Protein AF-A0A2U1M8H6-F1 (afdb_monomer_lite)

Secondary structure (DSSP, 8-state):
-----------TT--SSSS-----SSSS------TTTTT--EEEEEPPP-GGGSHHHHHHHSTT--S--HHHHHHHHHHHHHHHHHHHHHHHH-TT-EEEEE--HHHHHHHHH-HHHHS------HHHHHHHH--

Organism: Artemisia annua (NCBI:txid35608)

pLDDT: mean 76.79, std 23.66, range [31.44, 98.38]

Sequence (135 aa):
MDRTVNHRVRSPAMGSWWDKTECDGNWPPLCKLNLYSLGVRKIGVTTLPPTGCLPAAVTLFGMGSNNCISRLNNDTVVFNKKLNATSSKLIARFPDLKLVVFDVYHPLLDIITKPAKNVYCIDMRYKDVAARVSG

Foldseek 3Di:
DDDDDDPDPDDPPDDDPPPDLDPDDDDDDPNPDPVVVVVDQEEEAEQDAQPQQDPVNCVPPVPPDNDGDVVSSVVSVVRNVVVVVVQVVVCVVPVSHHYDYHYNHVVNVCCVVPVVVVPDDPCPPPVVVVVVVVD

InterPro domains:
  IPR001087 GDSL lipase/esterase [PF00657] (35-107)
  IPR036514 SGNH hydrolase superfamily [G3DSA:3.40.50.1110] (32-126)
  IPR050592 GDSL lipolytic enzyme [PTHR45642] (34-118)

Structure (mmCIF, N/CA/C/O backbone):
data_AF-A0A2U1M8H6-F1
#
_entry.id   AF-A0A2U1M8H6-F1
#
loop_
_atom_site.group_PDB
_atom_site.id
_atom_site.type_symbol
_atom_site.label_atom_id
_atom_site.label_alt_id
_atom_site.label_comp_id
_atom_site.label_asym_id
_atom_site.label_entity_id
_atom_site.label_seq_id
_atom_site.pdbx_PDB_ins_code
_atom_site.Cartn_x
_atom_site.Cartn_y
_atom_site.Cartn_z
_atom_site.occupancy
_atom_site.B_iso_or_equiv
_atom_site.auth_seq_id
_atom_site.auth_comp_id
_atom_site.auth_asym_id
_atom_site.auth_atom_id
_atom_site.pdbx_PDB_model_num
ATOM 1 N N . MET A 1 1 ? -9.147 38.857 12.397 1.00 37.44 1 MET A N 1
ATOM 2 C CA . MET A 1 1 ? -9.615 38.859 10.998 1.00 37.44 1 MET A CA 1
ATOM 3 C C . MET A 1 1 ? -8.855 37.781 10.244 1.00 37.44 1 MET A C 1
ATOM 5 O O . MET A 1 1 ? -7.667 37.936 10.007 1.00 37.44 1 MET A O 1
ATOM 9 N N . ASP A 1 2 ? -9.529 36.666 9.981 1.00 33.91 2 ASP A N 1
ATOM 10 C CA . ASP A 1 2 ? -9.068 35.541 9.159 1.00 33.91 2 ASP A CA 1
ATOM 11 C C . ASP A 1 2 ? -9.280 35.860 7.668 1.00 33.91 2 ASP A C 1
ATOM 13 O O . ASP A 1 2 ? -10.272 36.516 7.334 1.00 33.91 2 ASP A O 1
ATOM 17 N N . ARG A 1 3 ? -8.378 35.394 6.792 1.00 36.94 3 ARG A N 1
ATOM 18 C CA . ARG A 1 3 ? -8.676 35.051 5.390 1.00 36.94 3 ARG A CA 1
ATOM 19 C C . ARG A 1 3 ? -7.583 34.155 4.797 1.00 36.94 3 ARG A C 1
ATOM 21 O O . ARG A 1 3 ? -6.553 34.602 4.301 1.00 36.94 3 ARG A O 1
ATOM 28 N N . THR A 1 4 ? -7.889 32.867 4.810 1.00 33.00 4 THR A N 1
ATOM 29 C CA . THR A 1 4 ? -7.405 31.836 3.889 1.00 33.00 4 THR A CA 1
ATOM 30 C C . THR A 1 4 ? -7.597 32.245 2.418 1.00 33.00 4 THR A C 1
ATOM 32 O O . THR A 1 4 ? -8.679 32.662 2.002 1.00 33.00 4 THR A O 1
ATOM 35 N N . VAL A 1 5 ? -6.548 32.111 1.599 1.00 40.94 5 VAL A N 1
ATOM 36 C CA . VAL A 1 5 ? -6.618 32.302 0.142 1.00 40.94 5 VAL A CA 1
ATOM 37 C C . VAL A 1 5 ? -7.035 30.984 -0.502 1.00 40.94 5 VAL A C 1
ATOM 39 O O . VAL A 1 5 ? -6.271 30.024 -0.556 1.00 40.94 5 VAL A O 1
ATOM 42 N N . ASN A 1 6 ? -8.275 30.944 -0.980 1.00 32.69 6 ASN A N 1
ATOM 43 C CA . ASN A 1 6 ? -8.838 29.854 -1.764 1.00 32.69 6 ASN A CA 1
ATOM 44 C C . ASN A 1 6 ? -9.038 30.378 -3.194 1.00 32.69 6 ASN A C 1
ATOM 46 O O . ASN A 1 6 ? -10.011 31.080 -3.472 1.00 32.69 6 ASN A O 1
ATOM 50 N N . HIS A 1 7 ? -8.107 30.087 -4.103 1.00 31.44 7 HIS A N 1
ATOM 51 C CA . HIS A 1 7 ? -8.279 30.412 -5.520 1.00 31.44 7 HIS A CA 1
ATOM 52 C C . HIS A 1 7 ? -9.228 29.399 -6.162 1.00 31.44 7 HIS A C 1
ATOM 54 O O . HIS A 1 7 ? -8.817 28.386 -6.722 1.00 31.44 7 HIS A O 1
ATOM 60 N N . ARG A 1 8 ? -10.530 29.681 -6.072 1.00 38.31 8 ARG A N 1
ATOM 61 C CA . ARG A 1 8 ? -11.564 29.016 -6.864 1.00 38.31 8 ARG A CA 1
ATOM 62 C C . ARG A 1 8 ? -11.886 29.916 -8.057 1.00 38.31 8 ARG A C 1
ATOM 64 O O . ARG A 1 8 ? -12.598 30.904 -7.904 1.00 38.31 8 ARG A O 1
ATOM 71 N N . VAL A 1 9 ? -11.365 29.584 -9.237 1.00 41.06 9 VAL A N 1
ATOM 72 C CA . VAL A 1 9 ? -11.852 30.160 -10.499 1.00 41.06 9 VAL A CA 1
ATOM 73 C C . VAL A 1 9 ? -13.288 29.665 -10.683 1.00 41.06 9 VAL A C 1
ATOM 75 O O . VAL A 1 9 ? -13.524 28.481 -10.911 1.00 41.06 9 VAL A O 1
ATOM 78 N N . ARG A 1 10 ? -14.264 30.554 -10.479 1.00 41.78 10 ARG A N 1
ATOM 79 C CA . ARG A 1 10 ? -15.693 30.297 -10.694 1.00 41.78 10 ARG A CA 1
ATOM 80 C C . ARG A 1 10 ? -16.068 30.864 -12.063 1.00 41.78 10 ARG A C 1
ATOM 82 O O . ARG A 1 10 ? -16.155 32.078 -12.208 1.00 41.78 10 ARG A O 1
ATOM 89 N N . SER A 1 11 ? -16.305 29.998 -13.045 1.00 31.88 11 SER A N 1
ATOM 90 C CA . SER A 1 11 ? -17.037 30.387 -14.256 1.00 31.88 11 SER A CA 1
ATOM 91 C C . SER A 1 11 ? -18.530 30.556 -13.918 1.00 31.88 11 SER A C 1
ATOM 93 O O . SER A 1 11 ? -19.054 29.726 -13.171 1.00 31.88 11 SER A O 1
ATOM 95 N N . PRO A 1 12 ? -19.248 31.573 -14.440 1.00 43.16 12 PRO A N 1
ATOM 96 C CA . PRO A 1 12 ? -20.600 31.923 -13.976 1.00 43.16 12 PRO A CA 1
ATOM 97 C C . PRO A 1 12 ? -21.731 31.019 -14.502 1.00 43.16 12 PRO A C 1
ATOM 99 O O . PRO A 1 12 ? -22.892 31.271 -14.209 1.00 43.16 12 PRO A O 1
ATOM 102 N N . ALA A 1 13 ? -21.425 29.984 -15.290 1.00 43.31 13 ALA A N 1
ATOM 103 C CA . ALA A 1 13 ? -22.421 29.250 -16.081 1.00 43.31 13 ALA A CA 1
ATOM 104 C C . ALA A 1 13 ? -22.946 27.945 -15.451 1.00 43.31 13 ALA A C 1
ATOM 106 O O . ALA A 1 13 ? -23.677 27.197 -16.090 1.00 43.31 13 ALA A O 1
ATOM 107 N N . MET A 1 14 ? -22.598 27.643 -14.204 1.00 42.75 14 MET A N 1
ATOM 108 C CA . MET A 1 14 ? -23.138 26.487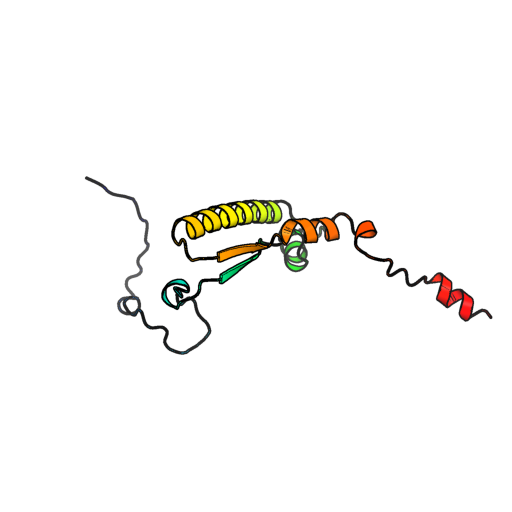 -13.491 1.00 42.75 14 MET A CA 1
ATOM 109 C C . MET A 1 14 ? -23.610 26.993 -12.139 1.00 42.75 14 MET A C 1
ATOM 111 O O . MET A 1 14 ? -22.826 27.530 -11.369 1.00 42.75 14 MET A O 1
ATOM 115 N N . GLY A 1 15 ? -24.904 26.920 -11.872 1.00 44.12 15 GLY A N 1
ATOM 116 C CA . GLY A 1 15 ? -25.503 27.541 -10.698 1.00 44.12 15 GLY A CA 1
ATOM 117 C C . GLY A 1 15 ? -26.868 26.940 -10.434 1.00 44.12 15 GLY A C 1
ATOM 118 O O . GLY A 1 15 ? -27.859 27.630 -10.595 1.00 44.12 15 GLY A O 1
ATOM 119 N N . SER A 1 16 ? -26.897 25.645 -10.105 1.00 44.75 16 SER A N 1
ATOM 120 C CA . SER A 1 16 ? -28.072 24.940 -9.545 1.00 44.75 16 SER A CA 1
ATOM 121 C C . SER A 1 16 ? -27.840 23.442 -9.275 1.00 44.75 16 SER A C 1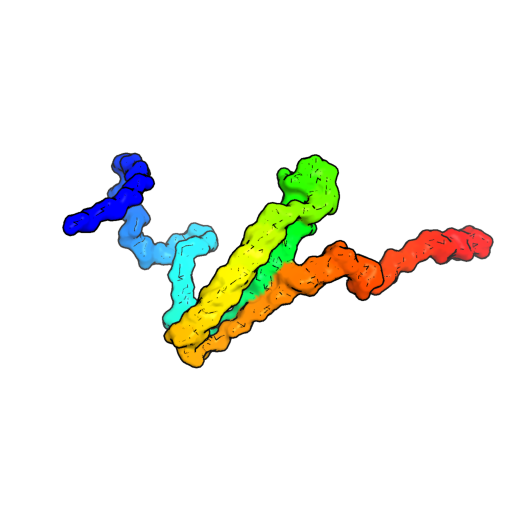
ATOM 123 O O . SER A 1 16 ? -28.681 22.805 -8.655 1.00 44.75 16 SER A O 1
ATOM 125 N N . TRP A 1 17 ? -26.712 22.859 -9.695 1.00 33.38 17 TRP A N 1
ATOM 126 C CA . TRP A 1 17 ? -26.533 21.396 -9.707 1.00 33.38 17 TRP A CA 1
ATOM 127 C C . TRP A 1 17 ? -25.718 20.810 -8.546 1.00 33.38 17 TRP A C 1
ATOM 129 O O . TRP A 1 17 ? -25.513 19.604 -8.492 1.00 33.38 17 TRP A O 1
ATOM 139 N N . TRP A 1 18 ? -25.241 21.633 -7.612 1.00 43.59 18 TRP A N 1
ATOM 140 C CA . TRP A 1 18 ? -24.413 21.172 -6.484 1.00 43.59 18 TRP A CA 1
ATOM 141 C C . TRP A 1 18 ? -25.169 21.000 -5.169 1.00 43.59 18 TRP A C 1
ATOM 143 O O . TRP A 1 18 ? -24.551 20.608 -4.184 1.00 43.59 18 TRP A O 1
ATOM 153 N N . ASP A 1 19 ? -26.472 21.280 -5.146 1.00 43.41 19 ASP A N 1
ATOM 154 C CA . ASP A 1 19 ? -27.267 21.246 -3.913 1.00 43.41 19 ASP A CA 1
ATOM 155 C C . ASP A 1 19 ? -28.142 19.989 -3.778 1.00 43.41 19 ASP A C 1
ATOM 157 O O . ASP A 1 19 ? -29.145 19.995 -3.075 1.00 43.41 19 ASP A O 1
ATOM 161 N N . LYS A 1 20 ? -27.790 18.889 -4.459 1.00 40.69 20 LYS A N 1
ATOM 162 C CA . LYS A 1 20 ? -28.512 17.615 -4.324 1.00 40.69 20 LYS A CA 1
ATOM 163 C C . LYS A 1 20 ? -27.613 16.507 -3.793 1.00 40.69 20 LYS A C 1
ATOM 165 O O . LYS A 1 20 ? -26.790 15.939 -4.506 1.00 40.69 20 LYS A O 1
ATOM 170 N N . THR A 1 21 ? -27.808 16.194 -2.519 1.00 46.34 21 THR A N 1
ATOM 171 C CA . THR A 1 21 ? -27.415 14.939 -1.875 1.00 46.34 21 THR A CA 1
ATOM 172 C C . THR A 1 21 ? -28.388 13.821 -2.263 1.00 46.34 21 THR A C 1
ATOM 174 O O . THR A 1 21 ? -29.135 13.351 -1.412 1.00 46.34 21 THR A O 1
ATOM 177 N N . GLU A 1 22 ? -28.394 13.384 -3.523 1.00 43.97 22 GLU A N 1
ATOM 178 C CA . GLU A 1 22 ? -29.219 12.239 -3.936 1.00 43.97 22 GLU A CA 1
ATOM 179 C C . GLU A 1 22 ? -28.491 11.397 -4.993 1.00 43.97 22 GLU A C 1
ATOM 181 O O . GLU A 1 22 ? -28.052 11.892 -6.032 1.00 43.97 22 GLU A O 1
ATOM 186 N N . CYS A 1 23 ? -28.281 10.120 -4.670 1.00 53.25 23 CYS A N 1
ATOM 187 C CA . CYS A 1 23 ? -27.595 9.132 -5.497 1.00 53.25 23 CYS A CA 1
ATOM 188 C C . CYS A 1 23 ? -28.562 8.527 -6.515 1.00 53.25 23 CYS A C 1
ATOM 190 O O . CYS A 1 23 ? -28.899 7.349 -6.423 1.00 53.25 23 CYS A O 1
ATOM 192 N N . ASP A 1 24 ? -28.990 9.323 -7.490 1.00 43.88 24 ASP A N 1
ATOM 193 C CA . ASP A 1 24 ? -29.944 8.874 -8.501 1.00 43.88 24 ASP A CA 1
ATOM 194 C C . ASP A 1 24 ? -29.227 8.338 -9.754 1.00 43.88 24 ASP A C 1
ATOM 196 O O . ASP A 1 24 ? -28.860 9.059 -10.678 1.00 43.88 24 ASP A O 1
ATOM 200 N N . GLY A 1 25 ? -29.032 7.019 -9.778 1.00 48.69 25 GLY A N 1
ATOM 201 C CA . GLY A 1 25 ? -29.605 6.199 -10.850 1.00 48.69 25 GLY A CA 1
ATOM 202 C C . GLY A 1 25 ? -28.984 6.127 -12.255 1.00 48.69 25 GLY A C 1
ATOM 203 O O . GLY A 1 25 ? -29.591 5.451 -13.081 1.00 48.69 25 GLY A O 1
ATOM 204 N N . ASN A 1 26 ? -27.823 6.704 -12.587 1.00 51.19 26 ASN A N 1
ATOM 205 C CA . ASN A 1 26 ? -27.174 6.381 -13.876 1.00 51.19 26 ASN A CA 1
ATOM 206 C C . ASN A 1 26 ? -25.631 6.441 -13.814 1.00 51.19 26 ASN A C 1
ATOM 208 O O . ASN A 1 26 ? -25.051 7.511 -13.660 1.00 51.19 26 ASN A O 1
ATOM 212 N N . TRP A 1 27 ? -24.994 5.274 -13.989 1.00 38.19 27 TRP A N 1
ATOM 213 C CA . TRP A 1 27 ? -23.545 4.973 -13.923 1.00 38.19 27 TRP A CA 1
ATOM 214 C C . TRP A 1 27 ? -22.883 4.969 -12.516 1.00 38.19 27 TRP A C 1
ATOM 216 O O . TRP A 1 27 ? -23.220 5.792 -11.667 1.00 38.19 27 TRP A O 1
ATOM 226 N N . PRO A 1 28 ? -21.951 4.033 -12.209 1.00 44.47 28 PRO A N 1
ATOM 227 C CA . PRO A 1 28 ? -21.479 3.801 -10.842 1.00 44.47 28 PRO A CA 1
ATOM 228 C C . PRO A 1 28 ? -20.408 4.819 -10.385 1.00 44.47 28 PRO A C 1
ATOM 230 O O . PRO A 1 28 ? -19.664 5.352 -11.206 1.00 44.47 28 PRO A O 1
ATOM 233 N N . PRO A 1 29 ? -20.303 5.099 -9.069 1.00 53.78 29 PRO A N 1
ATOM 234 C CA . PRO A 1 29 ? -20.546 6.444 -8.545 1.00 53.78 29 PRO A CA 1
ATOM 235 C C . PRO A 1 29 ? -19.372 7.012 -7.720 1.00 53.78 29 PRO A C 1
ATOM 237 O O . PRO A 1 29 ? -18.614 6.275 -7.095 1.00 53.78 29 PRO A O 1
ATOM 240 N N . LEU A 1 30 ? -19.302 8.340 -7.579 1.00 50.00 30 LEU A N 1
ATOM 241 C CA . LEU A 1 30 ? -18.659 8.980 -6.417 1.00 50.00 30 LEU A CA 1
ATOM 242 C C . LEU A 1 30 ? -19.720 9.464 -5.419 1.00 50.00 30 LEU A C 1
ATOM 244 O O . LEU A 1 30 ? -19.655 10.569 -4.886 1.00 50.00 30 LEU A O 1
ATOM 248 N N . CYS A 1 31 ? -20.705 8.612 -5.141 1.00 59.09 31 CYS A N 1
ATOM 249 C CA . CYS A 1 31 ? -21.539 8.763 -3.961 1.00 59.09 31 CYS A CA 1
ATOM 250 C C . CYS A 1 31 ? -20.709 8.369 -2.744 1.00 59.09 31 CYS A C 1
ATOM 252 O O . CYS A 1 31 ? -20.290 7.221 -2.597 1.00 59.09 31 CYS A O 1
ATOM 254 N N . LYS A 1 32 ? -20.428 9.341 -1.877 1.00 60.97 32 LYS A N 1
ATOM 255 C CA . LYS A 1 32 ? -19.663 9.133 -0.648 1.00 60.97 32 LYS A CA 1
ATOM 256 C C . LYS A 1 32 ? -20.475 8.264 0.319 1.00 60.97 32 LYS A C 1
ATOM 258 O O . LYS A 1 32 ? -21.238 8.772 1.133 1.00 60.97 32 LYS A O 1
ATOM 263 N N . LEU A 1 33 ? -20.312 6.949 0.214 1.00 77.56 33 LEU A N 1
ATOM 264 C CA . LEU A 1 33 ? -21.023 5.973 1.031 1.00 77.56 33 LEU A CA 1
ATOM 265 C C . LEU A 1 33 ? -20.447 5.936 2.452 1.00 77.56 33 LEU A C 1
ATOM 267 O O . LEU A 1 33 ? -19.278 5.602 2.655 1.00 77.56 33 LEU A O 1
ATOM 271 N N . ASN A 1 34 ? -21.268 6.253 3.454 1.00 85.06 34 ASN A N 1
ATOM 272 C CA . ASN A 1 34 ? -20.885 6.084 4.852 1.00 85.06 34 ASN A CA 1
ATOM 273 C C . ASN A 1 34 ? -21.173 4.643 5.305 1.00 85.06 34 ASN A C 1
ATOM 275 O O . ASN A 1 34 ? -22.229 4.334 5.849 1.00 85.06 34 ASN A O 1
ATOM 279 N N . LEU A 1 35 ? -20.211 3.749 5.078 1.00 88.69 35 LEU A N 1
ATOM 280 C CA . LEU A 1 35 ? -20.333 2.326 5.418 1.00 88.69 35 LEU A CA 1
ATOM 281 C C . LEU A 1 35 ? -20.622 2.092 6.908 1.00 88.69 35 LEU A C 1
ATOM 283 O O . LEU A 1 35 ? -21.371 1.184 7.266 1.00 88.69 35 LEU A O 1
ATOM 287 N N . TYR A 1 36 ? -20.069 2.933 7.784 1.00 88.75 36 TYR A N 1
ATOM 288 C CA . TYR A 1 36 ? -20.260 2.785 9.222 1.00 88.75 36 TYR A CA 1
ATOM 289 C C . TYR A 1 36 ? -21.706 3.084 9.649 1.00 88.75 36 TYR A C 1
ATOM 291 O O . TYR A 1 36 ? -22.274 2.326 10.440 1.00 88.75 36 TYR A O 1
ATOM 299 N N . SER A 1 37 ? -22.346 4.124 9.090 1.00 89.69 37 SER A N 1
ATOM 300 C CA . SER A 1 37 ? -23.769 4.404 9.368 1.00 89.69 37 SER A CA 1
ATOM 301 C C . SER A 1 37 ? -24.704 3.331 8.814 1.00 89.69 37 SER A C 1
ATOM 303 O O . SER A 1 37 ? -25.808 3.174 9.316 1.00 89.69 37 SER A O 1
ATOM 305 N N . LEU A 1 38 ? -24.249 2.563 7.823 1.00 90.88 38 LEU A N 1
ATOM 306 C CA . LEU A 1 38 ? -24.979 1.430 7.250 1.00 90.88 38 LEU A CA 1
ATOM 307 C C . LEU A 1 38 ? -24.775 0.114 8.018 1.00 90.88 38 LEU A C 1
ATOM 309 O O . LEU A 1 38 ? -25.186 -0.942 7.550 1.00 90.88 38 LEU A O 1
ATOM 313 N N . GLY A 1 39 ? -24.129 0.147 9.187 1.00 93.06 39 GLY A N 1
ATOM 314 C CA . GLY A 1 39 ? -23.952 -1.043 10.023 1.00 93.06 39 GLY A CA 1
ATOM 315 C C . GLY A 1 39 ? -22.718 -1.886 9.689 1.00 93.06 39 GLY A C 1
ATOM 316 O O . GLY A 1 39 ? -22.502 -2.918 10.322 1.00 93.06 39 GLY A O 1
ATOM 317 N N . VAL A 1 40 ? -21.856 -1.463 8.755 1.00 94.38 40 VAL A N 1
ATOM 318 C CA . VAL A 1 40 ? -20.597 -2.177 8.492 1.00 94.38 40 VAL A CA 1
ATOM 319 C C . VAL A 1 40 ? -19.671 -2.041 9.700 1.00 94.38 40 VAL A C 1
ATOM 321 O O . VAL A 1 40 ? -19.396 -0.937 10.172 1.00 94.38 40 VAL A O 1
ATOM 324 N N . ARG A 1 41 ? -19.187 -3.183 10.200 1.00 96.19 41 ARG A N 1
ATOM 325 C CA . ARG A 1 41 ? -18.265 -3.280 11.351 1.00 96.19 41 ARG A CA 1
ATOM 326 C C . ARG A 1 41 ? -17.004 -4.084 11.071 1.00 96.19 41 ARG A C 1
ATOM 328 O O . ARG A 1 41 ? -16.130 -4.147 11.924 1.00 96.19 41 ARG A O 1
ATOM 335 N N . LYS A 1 42 ? -16.893 -4.715 9.903 1.00 96.94 42 LYS A N 1
ATOM 336 C CA . LYS A 1 42 ? -15.717 -5.490 9.493 1.00 96.94 42 LYS A CA 1
ATOM 337 C C . LYS A 1 42 ? -15.274 -5.005 8.122 1.00 96.94 42 LYS A C 1
ATOM 339 O O . LYS A 1 42 ? -16.061 -5.081 7.184 1.00 96.94 42 LYS A O 1
ATOM 344 N N . ILE A 1 43 ? -14.055 -4.487 8.020 1.00 95.50 43 ILE A N 1
ATOM 345 C CA . ILE A 1 43 ? -13.510 -3.931 6.777 1.00 95.50 43 ILE A CA 1
ATOM 346 C C . ILE A 1 43 ? -12.112 -4.504 6.547 1.00 95.50 43 ILE A C 1
ATOM 348 O O . ILE A 1 43 ? -11.239 -4.404 7.405 1.00 95.50 43 ILE A O 1
ATOM 352 N N . GLY A 1 44 ? -11.903 -5.097 5.376 1.00 95.88 44 GLY A N 1
ATOM 353 C CA . GLY A 1 44 ? -10.582 -5.452 4.875 1.00 95.88 44 GLY A CA 1
ATOM 354 C C . GLY A 1 44 ? -10.140 -4.430 3.839 1.00 95.88 44 GLY A C 1
ATOM 355 O O . GLY A 1 44 ? -10.882 -4.168 2.895 1.00 95.88 44 GLY A O 1
ATOM 356 N N . VAL A 1 45 ? -8.953 -3.856 4.004 1.00 96.56 45 VAL A N 1
ATOM 357 C CA . VAL A 1 45 ? -8.327 -2.995 2.990 1.00 96.56 45 VAL A CA 1
ATOM 358 C C . VAL A 1 45 ? -6.964 -3.556 2.632 1.00 96.56 45 VAL A C 1
ATOM 360 O O . VAL A 1 45 ? -6.291 -4.131 3.480 1.00 96.56 45 VAL A O 1
ATOM 363 N N . THR A 1 46 ? -6.537 -3.402 1.388 1.00 97.50 46 THR A N 1
ATOM 364 C CA . THR A 1 46 ? -5.200 -3.817 0.958 1.00 97.50 46 THR A CA 1
ATOM 365 C C . THR A 1 46 ? -4.293 -2.600 0.851 1.00 97.50 46 THR A C 1
ATOM 367 O O . THR A 1 46 ? -4.745 -1.507 0.501 1.00 97.50 46 THR A O 1
ATOM 370 N N . THR A 1 47 ? -3.000 -2.784 1.103 1.00 98.25 47 THR A N 1
ATOM 371 C CA . THR A 1 47 ? -1.993 -1.831 0.628 1.00 98.25 47 THR A CA 1
ATOM 372 C C . THR A 1 47 ? -2.000 -1.779 -0.906 1.00 98.25 47 THR A C 1
ATOM 374 O O . THR A 1 47 ? -2.617 -2.608 -1.578 1.00 98.25 47 THR A O 1
ATOM 377 N N . LEU A 1 48 ? -1.357 -0.775 -1.492 1.00 98.25 48 LEU A N 1
ATOM 378 C CA . LEU A 1 48 ? -1.082 -0.770 -2.920 1.00 98.25 48 LEU A CA 1
ATOM 379 C C . LEU A 1 48 ? 0.088 -1.720 -3.228 1.00 98.25 48 LEU A C 1
ATOM 381 O O . LEU A 1 48 ? 1.068 -1.729 -2.473 1.00 98.25 48 LEU A O 1
ATOM 385 N N . PRO A 1 49 ? 0.014 -2.482 -4.335 1.00 97.31 49 PRO A N 1
ATOM 386 C CA . PRO A 1 49 ? 1.129 -3.286 -4.834 1.00 97.31 49 PRO A CA 1
ATOM 387 C C . PRO A 1 49 ? 2.274 -2.374 -5.308 1.00 97.31 49 PRO A C 1
ATOM 389 O O . PRO A 1 49 ? 2.048 -1.174 -5.457 1.00 97.31 49 PRO A O 1
ATOM 392 N N . PRO A 1 50 ? 3.484 -2.892 -5.596 1.00 97.38 50 PRO A N 1
ATOM 393 C CA . PRO A 1 50 ? 4.568 -2.100 -6.184 1.00 97.38 50 PRO A CA 1
ATOM 394 C C . PRO A 1 50 ? 4.177 -1.559 -7.571 1.00 97.38 50 PRO A C 1
ATOM 396 O O . PRO A 1 50 ? 4.447 -2.167 -8.607 1.00 97.38 50 PRO A O 1
ATOM 399 N N . THR A 1 51 ? 3.510 -0.401 -7.586 1.00 97.44 51 THR A N 1
ATOM 400 C CA . THR A 1 51 ? 2.840 0.173 -8.763 1.00 97.44 51 THR A CA 1
ATOM 401 C C . THR A 1 51 ? 3.813 0.440 -9.905 1.00 97.44 51 THR A C 1
ATOM 403 O O . THR A 1 51 ? 3.474 0.250 -11.069 1.00 97.44 51 THR A O 1
ATOM 406 N N . GLY A 1 52 ? 5.047 0.828 -9.584 1.00 97.06 52 GLY A N 1
ATOM 407 C CA . GLY A 1 52 ? 6.105 1.053 -10.564 1.00 97.06 52 GLY A CA 1
ATOM 408 C C . GLY A 1 52 ? 6.587 -0.213 -11.265 1.00 97.06 52 GLY A C 1
ATOM 409 O O . GLY A 1 52 ? 7.265 -0.098 -12.278 1.00 97.06 52 GLY A O 1
ATOM 410 N N . CYS A 1 53 ? 6.248 -1.397 -10.759 1.00 96.31 53 CYS A N 1
ATOM 411 C CA . CYS A 1 53 ? 6.572 -2.677 -11.385 1.00 96.31 53 CYS A CA 1
ATOM 412 C C . CYS A 1 53 ? 5.412 -3.261 -12.211 1.00 96.31 53 CYS A C 1
ATOM 414 O O . CYS A 1 53 ? 5.555 -4.341 -12.778 1.00 96.31 53 CYS A O 1
ATOM 416 N N . LEU A 1 54 ? 4.250 -2.598 -12.267 1.00 95.00 54 LEU A N 1
ATOM 417 C CA . LEU A 1 54 ? 3.117 -3.092 -13.051 1.00 95.00 54 LEU A CA 1
ATOM 418 C C . LEU A 1 54 ? 3.398 -2.956 -14.559 1.00 95.00 54 LEU A C 1
ATOM 420 O O . LEU A 1 54 ? 3.921 -1.916 -14.968 1.00 95.00 54 LEU A O 1
ATOM 424 N N . PRO A 1 55 ? 2.976 -3.916 -15.409 1.00 93.00 55 PRO A N 1
ATOM 425 C CA . PRO A 1 55 ? 3.245 -3.867 -16.850 1.00 93.00 55 PRO A CA 1
ATOM 426 C C . PRO A 1 55 ? 2.780 -2.569 -17.516 1.00 93.00 55 PRO A C 1
ATOM 428 O O . PRO A 1 55 ? 3.514 -1.974 -18.303 1.00 93.00 55 PRO A O 1
ATOM 431 N N . ALA A 1 56 ? 1.591 -2.080 -17.149 1.00 95.31 56 ALA A N 1
ATOM 432 C CA . ALA A 1 56 ? 1.065 -0.816 -17.658 1.00 95.31 56 ALA A CA 1
ATOM 433 C C . ALA A 1 56 ? 1.935 0.382 -17.242 1.00 95.31 56 ALA A C 1
ATOM 435 O O . ALA A 1 56 ? 2.194 1.266 -18.053 1.00 95.31 56 ALA A O 1
ATOM 436 N N . ALA A 1 57 ? 2.430 0.398 -16.000 1.00 95.81 57 ALA A N 1
ATOM 437 C CA . ALA A 1 57 ? 3.292 1.469 -15.519 1.00 95.81 57 ALA A CA 1
ATOM 438 C C . ALA A 1 57 ? 4.638 1.467 -16.252 1.00 95.81 57 ALA A C 1
ATOM 440 O O . ALA A 1 57 ? 5.052 2.511 -16.746 1.00 95.81 57 ALA A O 1
ATOM 441 N N . VAL A 1 58 ? 5.280 0.301 -16.377 1.00 95.81 58 VAL A N 1
ATOM 442 C CA . VAL A 1 58 ? 6.552 0.137 -17.104 1.00 95.81 58 VAL A CA 1
ATOM 443 C C . VAL A 1 58 ? 6.398 0.533 -18.574 1.00 95.81 58 VAL A C 1
ATOM 445 O O . VAL A 1 58 ? 7.203 1.302 -19.087 1.00 95.81 58 VAL A O 1
ATOM 448 N N . THR A 1 59 ? 5.318 0.108 -19.231 1.00 94.94 59 THR A N 1
ATOM 449 C CA . THR A 1 59 ? 5.060 0.443 -20.642 1.00 94.94 59 THR A CA 1
ATOM 450 C C . THR A 1 59 ? 4.899 1.950 -20.85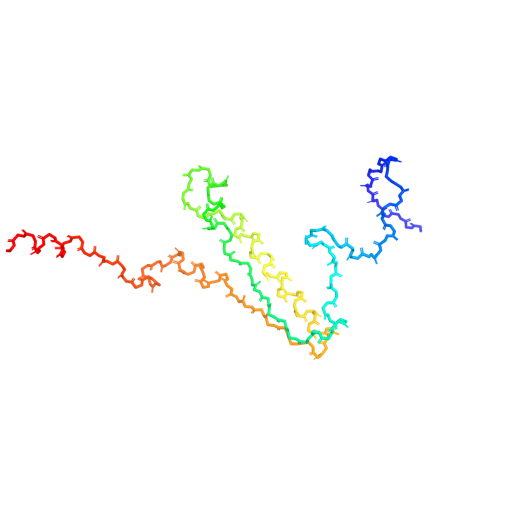4 1.00 94.94 59 THR A C 1
ATOM 452 O O . THR A 1 59 ? 5.452 2.505 -21.799 1.00 94.94 59 THR A O 1
ATOM 455 N N . LEU A 1 60 ? 4.156 2.625 -19.972 1.00 96.12 60 LEU A N 1
ATOM 456 C CA . LEU A 1 60 ? 3.821 4.041 -20.142 1.00 96.12 60 LEU A CA 1
ATOM 457 C C . LEU A 1 60 ? 4.903 4.993 -19.618 1.00 96.12 60 LEU A C 1
ATOM 459 O O . LEU A 1 60 ? 5.092 6.072 -20.174 1.00 96.12 60 LEU A O 1
ATOM 463 N N . PHE A 1 61 ? 5.604 4.621 -18.546 1.00 95.06 61 PHE A N 1
ATOM 464 C CA . PHE A 1 61 ? 6.518 5.514 -17.822 1.00 95.06 61 PHE A CA 1
ATOM 465 C C . PHE A 1 61 ? 7.957 4.990 -17.735 1.00 95.06 61 PHE A C 1
ATOM 467 O O . PHE A 1 61 ? 8.817 5.677 -17.185 1.00 95.06 61 PHE A O 1
ATOM 474 N N . GLY A 1 62 ? 8.239 3.794 -18.256 1.00 91.06 62 GLY A N 1
ATOM 475 C CA . GLY A 1 62 ? 9.560 3.161 -18.201 1.00 91.06 62 GLY A CA 1
ATOM 476 C C . GLY A 1 62 ? 10.554 3.677 -19.241 1.00 91.06 62 GLY A C 1
ATOM 477 O O . GLY A 1 62 ? 11.723 3.318 -19.173 1.00 91.06 62 GLY A O 1
ATOM 478 N N . MET A 1 63 ? 10.133 4.520 -20.193 1.00 91.88 63 MET A N 1
ATOM 479 C CA . MET A 1 63 ? 11.009 5.098 -21.230 1.00 91.88 63 MET A CA 1
ATOM 480 C C . MET A 1 63 ? 11.816 4.030 -22.003 1.00 91.88 63 MET A C 1
ATOM 482 O O . MET A 1 63 ? 13.002 4.203 -22.266 1.00 91.88 63 MET A O 1
ATOM 486 N N . GLY A 1 64 ? 11.182 2.896 -22.324 1.00 88.88 64 GLY A N 1
ATOM 487 C CA . GLY A 1 64 ? 11.824 1.760 -23.003 1.00 88.88 64 GLY A CA 1
ATOM 488 C C . GLY A 1 64 ? 12.635 0.829 -22.090 1.00 88.88 64 GLY A C 1
ATOM 489 O O . GLY A 1 64 ? 13.163 -0.175 -22.558 1.00 88.88 64 GLY A O 1
ATOM 490 N N . SER A 1 65 ? 12.722 1.125 -20.791 1.00 91.69 65 SER A N 1
ATOM 491 C CA . SER A 1 65 ? 13.274 0.225 -19.778 1.00 91.69 65 SER A CA 1
ATOM 492 C C . SER A 1 65 ? 12.240 -0.809 -19.337 1.00 91.69 65 SER A C 1
ATOM 494 O O . SER A 1 65 ? 11.069 -0.486 -19.165 1.00 91.69 65 SER A O 1
ATOM 496 N N . ASN A 1 66 ? 12.703 -2.027 -19.053 1.00 89.19 66 ASN A N 1
ATOM 497 C CA . ASN A 1 66 ? 11.902 -3.078 -18.416 1.00 89.19 66 ASN A CA 1
ATOM 498 C C . ASN A 1 66 ? 12.020 -3.069 -16.879 1.00 89.19 66 ASN A C 1
ATOM 500 O O . ASN A 1 66 ? 11.518 -3.969 -16.209 1.00 89.19 66 ASN A O 1
ATOM 504 N N . ASN A 1 67 ? 12.709 -2.078 -16.310 1.00 93.00 67 ASN A N 1
ATOM 505 C CA . ASN A 1 67 ? 12.883 -1.956 -14.866 1.00 93.00 67 ASN A CA 1
ATOM 506 C C . ASN A 1 67 ? 11.667 -1.298 -14.207 1.00 93.00 67 ASN A C 1
ATOM 508 O O . ASN A 1 67 ? 10.978 -0.470 -14.803 1.00 93.00 67 ASN A O 1
ATOM 512 N N . CYS A 1 68 ? 11.458 -1.605 -12.926 1.00 94.81 68 CYS A N 1
ATOM 513 C CA . CYS A 1 68 ? 10.460 -0.910 -12.126 1.00 94.81 68 CYS A CA 1
ATOM 514 C C . CYS A 1 68 ? 10.750 0.596 -12.029 1.00 94.81 68 CYS A C 1
ATOM 516 O O . CYS A 1 68 ? 11.891 1.019 -11.837 1.00 94.81 68 CYS A O 1
ATOM 518 N N . ILE A 1 69 ? 9.697 1.409 -12.054 1.00 96.69 69 ILE A N 1
ATOM 519 C CA . ILE A 1 69 ? 9.796 2.866 -11.922 1.00 96.69 69 ILE A CA 1
ATOM 520 C C . ILE A 1 69 ? 9.815 3.263 -10.442 1.00 96.69 69 ILE A C 1
ATOM 522 O O . ILE A 1 69 ? 8.779 3.279 -9.769 1.00 96.69 69 ILE A O 1
ATOM 526 N N . SER A 1 70 ? 10.991 3.646 -9.938 1.00 95.94 70 SER A N 1
ATOM 527 C CA . SER A 1 70 ? 11.208 3.968 -8.518 1.00 95.94 70 SER A CA 1
ATOM 528 C C . SER A 1 70 ? 10.281 5.058 -7.984 1.00 95.94 70 SER A C 1
ATOM 530 O O . SER A 1 70 ? 9.805 4.954 -6.857 1.00 95.94 70 SER A O 1
ATOM 532 N N . ARG A 1 71 ? 9.970 6.085 -8.787 1.00 96.38 71 ARG A N 1
ATOM 533 C CA . ARG A 1 71 ? 9.104 7.191 -8.346 1.00 96.38 71 ARG A CA 1
ATOM 534 C C . ARG A 1 71 ? 7.689 6.706 -8.000 1.00 96.38 71 ARG A C 1
ATOM 536 O O . ARG A 1 71 ? 7.177 7.053 -6.945 1.00 96.38 71 ARG A O 1
ATOM 543 N N . LEU A 1 72 ? 7.111 5.828 -8.824 1.00 97.50 72 LEU A N 1
ATOM 544 C CA . LEU A 1 72 ? 5.779 5.257 -8.587 1.00 97.50 72 LEU A CA 1
ATOM 545 C C . LEU A 1 72 ? 5.768 4.275 -7.403 1.00 97.50 72 LEU A C 1
ATOM 547 O O . LEU A 1 72 ? 4.795 4.213 -6.650 1.00 97.50 72 LEU A O 1
ATOM 551 N N . ASN A 1 73 ? 6.856 3.527 -7.199 1.00 97.12 73 ASN A N 1
ATOM 552 C CA . ASN A 1 73 ? 7.006 2.685 -6.008 1.00 97.12 73 ASN A CA 1
ATOM 553 C C . ASN A 1 73 ? 7.152 3.524 -4.728 1.00 97.12 73 ASN A C 1
ATOM 555 O O . ASN A 1 73 ? 6.554 3.184 -3.710 1.00 97.12 73 ASN A O 1
ATOM 559 N N . ASN A 1 74 ? 7.857 4.656 -4.771 1.00 97.81 74 ASN A N 1
ATOM 560 C CA . ASN A 1 74 ? 7.929 5.571 -3.630 1.00 97.81 74 ASN A CA 1
ATOM 561 C C . ASN A 1 74 ? 6.554 6.158 -3.283 1.00 97.81 74 ASN A C 1
ATOM 563 O O . ASN A 1 74 ? 6.176 6.170 -2.109 1.00 97.81 74 ASN A O 1
ATOM 567 N N . ASP A 1 75 ? 5.775 6.571 -4.287 1.00 97.81 75 ASP A N 1
ATOM 568 C CA . ASP A 1 75 ? 4.402 7.054 -4.082 1.00 97.81 75 ASP A CA 1
ATOM 569 C C . ASP A 1 75 ? 3.519 5.975 -3.433 1.00 97.81 75 ASP A C 1
ATOM 571 O O . ASP A 1 75 ? 2.750 6.254 -2.509 1.00 97.81 75 ASP A O 1
ATOM 575 N N . THR A 1 76 ? 3.702 4.721 -3.851 1.00 97.88 76 THR A N 1
ATOM 576 C CA . THR A 1 76 ? 3.039 3.546 -3.270 1.00 97.88 76 THR A CA 1
ATOM 577 C C . THR A 1 76 ? 3.390 3.374 -1.786 1.00 97.88 76 THR A C 1
ATOM 579 O O . THR A 1 76 ? 2.497 3.212 -0.954 1.00 97.88 76 THR A O 1
ATOM 582 N N . VAL A 1 77 ? 4.671 3.467 -1.412 1.00 97.88 77 VAL A N 1
ATOM 583 C CA . VAL A 1 77 ? 5.112 3.365 -0.007 1.00 97.88 77 VAL A CA 1
ATOM 584 C C . VAL A 1 77 ? 4.510 4.485 0.848 1.00 97.88 77 VAL A C 1
ATOM 586 O O . VAL A 1 77 ? 4.019 4.238 1.955 1.00 97.88 77 VAL A O 1
ATOM 589 N N . VAL A 1 78 ? 4.491 5.719 0.333 1.00 98.31 78 VAL A N 1
ATOM 590 C CA . VAL A 1 78 ? 3.881 6.865 1.025 1.00 98.31 78 VAL A CA 1
ATOM 591 C C . VAL A 1 78 ? 2.376 6.660 1.209 1.00 98.31 78 VAL A C 1
ATOM 593 O O . VAL A 1 78 ? 1.852 6.924 2.298 1.00 98.31 78 VAL A O 1
ATOM 596 N N . PHE A 1 79 ? 1.680 6.169 0.183 1.00 98.31 79 PHE A N 1
ATOM 597 C CA . PHE A 1 79 ? 0.262 5.829 0.274 1.00 98.31 79 PHE A CA 1
ATOM 598 C C . PHE A 1 79 ? 0.013 4.759 1.341 1.00 98.31 79 PHE A C 1
ATOM 600 O O . PHE A 1 79 ? -0.808 4.971 2.233 1.00 98.31 79 PHE A O 1
ATOM 607 N N . ASN A 1 80 ? 0.772 3.663 1.318 1.00 98.38 80 ASN A N 1
ATOM 608 C CA . ASN A 1 80 ? 0.632 2.552 2.263 1.00 98.38 80 ASN A CA 1
ATOM 609 C C . ASN A 1 80 ? 0.848 3.009 3.715 1.00 98.38 80 ASN A C 1
ATOM 611 O O . ASN A 1 80 ? 0.088 2.637 4.612 1.00 98.38 80 ASN A O 1
ATOM 615 N N . LYS A 1 81 ? 1.809 3.914 3.950 1.00 98.25 81 LYS A N 1
ATOM 616 C CA . LYS A 1 81 ? 2.013 4.545 5.264 1.00 98.25 81 LYS A CA 1
ATOM 617 C C . LYS A 1 81 ? 0.796 5.369 5.706 1.00 98.25 81 LYS A C 1
ATOM 619 O O . LYS A 1 81 ? 0.377 5.281 6.863 1.00 98.25 81 LYS A O 1
ATOM 624 N N . LYS A 1 82 ? 0.213 6.164 4.802 1.00 98.31 82 LYS A N 1
ATOM 625 C CA . LYS A 1 82 ? -0.997 6.960 5.085 1.00 98.31 82 LYS A CA 1
ATOM 626 C C . LYS A 1 82 ? -2.231 6.084 5.301 1.00 98.31 82 LYS A C 1
ATOM 628 O O . LYS A 1 82 ? -3.044 6.418 6.165 1.00 98.31 82 LYS A O 1
ATOM 633 N N . LEU A 1 83 ? -2.356 4.977 4.570 1.00 98.31 83 LEU A N 1
ATOM 634 C CA . LEU A 1 83 ? -3.423 3.993 4.744 1.00 98.31 83 LEU A CA 1
ATOM 635 C C . LEU A 1 83 ? -3.379 3.403 6.154 1.00 98.31 83 LEU A C 1
ATOM 637 O O . LEU A 1 83 ? -4.391 3.431 6.851 1.00 98.31 83 LEU A O 1
ATOM 641 N N . ASN A 1 84 ? -2.204 2.960 6.605 1.00 97.81 84 ASN A N 1
ATOM 642 C CA . ASN A 1 84 ? -2.022 2.425 7.955 1.00 97.81 84 ASN A CA 1
ATOM 643 C C . ASN A 1 84 ? -2.369 3.466 9.025 1.00 97.81 84 ASN A C 1
ATOM 645 O O . ASN A 1 84 ? -3.188 3.200 9.901 1.00 97.81 84 ASN A O 1
ATOM 649 N N . ALA A 1 85 ? -1.833 4.685 8.911 1.00 98.19 85 ALA A N 1
ATOM 650 C CA . ALA A 1 85 ? -2.119 5.752 9.870 1.00 98.19 85 ALA A CA 1
ATOM 651 C C . ALA A 1 85 ? -3.614 6.116 9.924 1.00 98.19 85 ALA A C 1
ATOM 653 O O . ALA A 1 85 ? -4.168 6.337 11.001 1.00 98.19 85 ALA A O 1
ATOM 654 N N . THR A 1 86 ? -4.280 6.176 8.769 1.00 97.19 86 THR A N 1
ATOM 655 C CA . THR A 1 86 ? -5.725 6.437 8.685 1.00 97.19 86 THR A CA 1
ATOM 656 C C . THR A 1 86 ? -6.530 5.291 9.287 1.00 97.19 86 THR A C 1
ATOM 658 O O . THR A 1 86 ? -7.473 5.539 10.034 1.00 97.19 86 THR A O 1
ATOM 661 N N . SER A 1 87 ? -6.128 4.049 9.023 1.00 97.00 87 SER A N 1
ATOM 662 C CA . SER A 1 87 ? -6.765 2.845 9.562 1.00 97.00 87 SER A CA 1
ATOM 663 C C . SER A 1 87 ? -6.700 2.812 11.088 1.00 97.00 87 SER A C 1
ATOM 665 O O . SER A 1 87 ? -7.728 2.636 11.739 1.00 97.00 87 SER A O 1
ATOM 667 N N . SER A 1 88 ? -5.530 3.095 11.673 1.00 96.81 88 SER A N 1
ATOM 668 C CA . SER A 1 88 ? -5.369 3.196 13.130 1.00 96.81 88 SER A CA 1
ATOM 669 C C . SER A 1 88 ? -6.246 4.294 13.734 1.00 96.81 88 SER A C 1
ATOM 671 O O . SER A 1 88 ? -6.907 4.069 14.745 1.00 96.81 88 SER A O 1
ATOM 673 N N . LYS A 1 89 ? -6.312 5.472 13.095 1.00 97.25 89 LYS A N 1
ATOM 674 C CA . LYS A 1 89 ? -7.201 6.562 13.533 1.00 97.25 89 LYS A CA 1
ATOM 675 C C . LYS A 1 89 ? -8.676 6.165 13.470 1.00 97.25 89 LYS A C 1
ATOM 677 O O . LYS A 1 89 ? -9.453 6.590 14.320 1.00 97.25 89 LYS A O 1
ATOM 682 N N . LEU A 1 90 ? -9.068 5.379 12.470 1.00 95.44 90 LEU A N 1
ATOM 683 C CA . LEU A 1 90 ? -10.454 4.964 12.288 1.00 95.44 90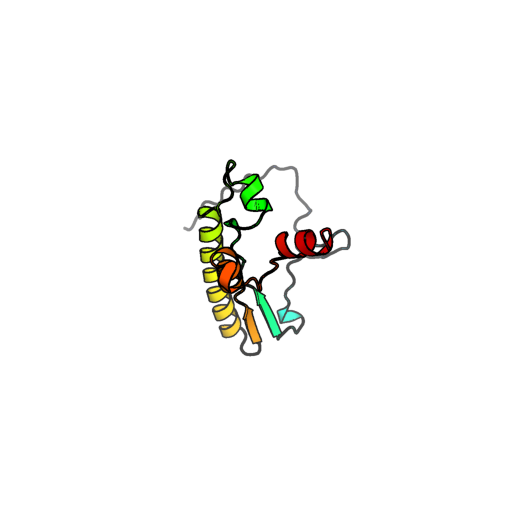 LEU A CA 1
ATOM 684 C C . LEU A 1 90 ? -10.882 3.939 13.342 1.00 95.44 90 LEU A C 1
ATOM 686 O O . LEU A 1 90 ? -11.943 4.106 13.935 1.00 95.44 90 LEU A O 1
ATOM 690 N N . ILE A 1 91 ? -10.032 2.948 13.623 1.00 95.69 91 ILE A N 1
ATOM 691 C CA . ILE A 1 91 ? -10.247 1.978 14.710 1.00 95.69 91 ILE A CA 1
ATOM 692 C C . ILE A 1 91 ? -10.345 2.706 16.059 1.00 95.69 91 ILE A C 1
ATOM 694 O O . ILE A 1 91 ? -11.241 2.425 16.845 1.00 95.69 91 ILE A O 1
ATOM 698 N N . ALA A 1 92 ? -9.483 3.698 16.310 1.00 96.50 92 ALA A N 1
ATOM 699 C CA . ALA A 1 92 ? -9.537 4.488 17.543 1.00 96.50 92 ALA A CA 1
ATOM 700 C C . ALA A 1 92 ? -10.828 5.319 17.677 1.00 96.50 92 ALA A C 1
ATOM 702 O O . ALA A 1 92 ? -11.289 5.572 18.787 1.00 96.50 92 ALA A O 1
ATOM 703 N N . ARG A 1 93 ? -11.414 5.758 16.555 1.00 95.94 93 ARG A N 1
ATOM 704 C CA . ARG A 1 93 ? -12.653 6.548 16.537 1.00 95.94 93 ARG A CA 1
ATOM 705 C C . ARG A 1 93 ? -13.913 5.691 16.682 1.00 95.94 93 ARG A C 1
ATOM 707 O O . ARG A 1 93 ? -14.916 6.192 17.184 1.00 95.94 93 ARG A O 1
ATOM 714 N N . PHE A 1 94 ? -13.875 4.444 16.224 1.00 95.50 94 PHE A N 1
ATOM 715 C CA . PHE A 1 94 ? -15.022 3.539 16.184 1.00 95.50 94 PHE A CA 1
ATOM 716 C C . PHE A 1 94 ? -14.664 2.215 16.876 1.00 95.50 94 PHE A C 1
ATOM 718 O O . PHE A 1 94 ? -14.152 1.309 16.221 1.00 95.50 94 PHE A O 1
ATOM 725 N N . PRO A 1 95 ? -14.910 2.091 18.195 1.00 92.19 95 PRO A N 1
ATOM 726 C CA . PRO A 1 95 ? -14.444 0.951 18.995 1.00 92.19 95 PRO A CA 1
ATOM 727 C C . PRO A 1 95 ? -14.994 -0.415 18.560 1.00 92.19 95 PRO A C 1
ATOM 729 O O . PRO A 1 95 ? -14.390 -1.448 18.834 1.00 92.19 95 PRO A O 1
ATOM 732 N N . ASP A 1 96 ? -16.146 -0.435 17.893 1.00 95.81 96 ASP A N 1
ATOM 733 C CA . ASP A 1 96 ? -16.804 -1.630 17.356 1.00 95.81 96 ASP A CA 1
ATOM 734 C C . ASP A 1 96 ? -16.370 -1.966 15.913 1.00 95.81 96 ASP A C 1
ATOM 736 O O . ASP A 1 96 ? -16.755 -3.012 15.377 1.00 95.81 96 ASP A O 1
ATOM 740 N N . LEU A 1 97 ? -15.546 -1.121 15.280 1.00 96.56 97 LEU A N 1
ATOM 741 C CA . LEU A 1 97 ? -14.999 -1.353 13.948 1.00 96.56 97 LEU A CA 1
ATOM 742 C C . LEU A 1 97 ? -13.769 -2.267 14.005 1.00 96.56 97 LEU A C 1
ATOM 744 O O . LEU A 1 97 ? -12.718 -1.925 14.544 1.00 96.56 97 LEU A O 1
ATOM 748 N N . LYS A 1 98 ? -13.863 -3.403 13.319 1.00 96.56 98 LYS A N 1
ATOM 749 C CA . LYS A 1 98 ? -12.745 -4.300 13.026 1.00 96.56 98 LYS A CA 1
ATOM 750 C C . LYS A 1 98 ? -12.223 -4.003 11.627 1.00 96.56 98 LYS A C 1
ATOM 752 O O . LYS A 1 98 ? -12.856 -4.369 10.637 1.00 96.56 98 LYS A O 1
ATOM 757 N N . LEU A 1 99 ? -11.072 -3.348 11.542 1.00 97.38 99 LEU A N 1
ATOM 758 C CA . LEU A 1 99 ? -10.407 -3.064 10.275 1.00 97.38 99 LEU A CA 1
ATOM 759 C C . LEU A 1 99 ? -9.068 -3.798 10.212 1.00 97.38 99 LEU A C 1
ATOM 761 O O . LEU A 1 99 ? -8.257 -3.689 11.129 1.00 97.38 99 LEU A O 1
ATOM 765 N N . VAL A 1 100 ? -8.848 -4.540 9.127 1.00 97.38 100 VAL A N 1
ATOM 766 C CA . VAL A 1 100 ? -7.587 -5.239 8.848 1.00 97.38 100 VAL A CA 1
ATOM 767 C C . VAL A 1 100 ? -6.970 -4.678 7.573 1.00 97.38 100 VAL A C 1
ATOM 769 O O . VAL A 1 100 ? -7.655 -4.546 6.557 1.00 97.38 100 VAL A O 1
ATOM 772 N N . VAL A 1 101 ? -5.678 -4.347 7.637 1.00 98.06 101 VAL A N 1
ATOM 773 C CA . VAL A 1 101 ? -4.885 -3.966 6.465 1.00 98.06 101 VAL A CA 1
ATOM 774 C C . VAL A 1 101 ? -4.084 -5.178 5.998 1.00 98.06 101 VAL A C 1
ATOM 776 O O . VAL A 1 101 ? -3.268 -5.708 6.748 1.00 98.06 101 VAL A O 1
ATOM 779 N N . PHE A 1 102 ? -4.310 -5.608 4.762 1.00 97.94 102 PHE A N 1
ATOM 780 C CA . PHE A 1 102 ? -3.562 -6.678 4.114 1.00 97.94 102 PHE A CA 1
ATOM 781 C C . PHE A 1 102 ? -2.385 -6.093 3.345 1.00 97.94 102 PHE A C 1
ATOM 783 O O . PHE A 1 102 ? -2.570 -5.298 2.420 1.00 97.94 102 PHE A O 1
ATOM 790 N N . ASP A 1 103 ? -1.174 -6.491 3.721 1.00 96.62 103 ASP A N 1
ATOM 791 C CA . ASP A 1 103 ? 0.025 -6.051 3.028 1.00 96.62 103 ASP A CA 1
ATOM 792 C C . ASP A 1 103 ? 0.280 -6.890 1.772 1.00 96.62 103 ASP A C 1
ATOM 794 O O . ASP A 1 103 ? 0.807 -7.998 1.834 1.00 96.62 103 ASP A O 1
ATOM 798 N N . VAL A 1 104 ? -0.098 -6.342 0.621 1.00 97.38 104 VAL A N 1
ATOM 799 C CA . VAL A 1 104 ? 0.165 -6.941 -0.693 1.00 97.38 104 VAL A CA 1
ATOM 800 C C . VAL A 1 104 ? 1.447 -6.401 -1.327 1.00 97.38 104 VAL A C 1
ATOM 802 O O . VAL A 1 104 ? 1.899 -6.937 -2.335 1.00 97.38 104 VAL A O 1
ATOM 805 N N . TYR A 1 105 ? 2.065 -5.366 -0.752 1.00 96.88 105 TYR A N 1
ATOM 806 C CA . TYR A 1 105 ? 3.246 -4.729 -1.328 1.00 96.88 105 TYR A CA 1
ATOM 807 C C . TYR A 1 105 ? 4.469 -5.645 -1.247 1.00 96.88 105 TYR A C 1
ATOM 809 O O . TYR A 1 105 ? 5.068 -5.959 -2.276 1.00 96.88 105 TYR A O 1
ATOM 817 N N . HIS A 1 106 ? 4.835 -6.098 -0.042 1.00 95.38 106 HIS A N 1
ATOM 818 C CA . HIS A 1 106 ? 6.045 -6.904 0.148 1.00 95.38 106 HIS A CA 1
ATOM 819 C C . HIS A 1 106 ? 5.980 -8.281 -0.520 1.00 95.38 106 HIS A C 1
ATOM 821 O O . HIS A 1 106 ? 6.948 -8.619 -1.199 1.00 95.38 106 HIS A O 1
ATOM 827 N N . PRO A 1 107 ? 4.880 -9.058 -0.413 1.00 93.94 107 PRO A N 1
ATOM 828 C CA . PRO A 1 107 ? 4.812 -10.361 -1.071 1.00 93.94 107 PRO A CA 1
ATOM 829 C C . PRO A 1 107 ? 4.984 -10.253 -2.589 1.00 93.94 107 PRO A C 1
ATOM 831 O O . PRO A 1 107 ? 5.742 -11.013 -3.187 1.00 93.94 107 PRO A O 1
ATOM 834 N N . LEU A 1 108 ? 4.335 -9.267 -3.218 1.00 94.12 108 LEU A N 1
ATOM 835 C CA . LEU A 1 108 ? 4.454 -9.050 -4.660 1.00 94.12 108 LEU A CA 1
ATOM 836 C C . LEU A 1 108 ? 5.843 -8.540 -5.048 1.00 94.12 108 LEU A C 1
ATOM 838 O O . LEU A 1 108 ? 6.403 -8.998 -6.043 1.00 94.12 108 LEU A O 1
ATOM 842 N N . LEU A 1 109 ? 6.428 -7.637 -4.259 1.00 93.56 109 LEU A N 1
ATOM 843 C CA . LEU A 1 109 ? 7.790 -7.165 -4.494 1.00 93.56 109 LEU A CA 1
ATOM 844 C C . LEU A 1 109 ? 8.813 -8.306 -4.386 1.00 93.56 109 LEU A C 1
ATOM 846 O O . LEU A 1 109 ? 9.743 -8.368 -5.190 1.00 93.56 109 LEU A O 1
ATOM 850 N N . ASP A 1 110 ? 8.639 -9.228 -3.441 1.00 92.44 110 ASP A N 1
ATOM 851 C CA . ASP A 1 110 ? 9.495 -10.409 -3.309 1.00 92.44 110 ASP A CA 1
ATOM 852 C C . ASP A 1 110 ? 9.359 -11.348 -4.514 1.00 92.44 110 ASP A C 1
ATOM 854 O O . ASP A 1 110 ? 10.366 -11.869 -4.993 1.00 92.44 110 ASP A O 1
ATOM 858 N N . ILE A 1 111 ? 8.153 -11.544 -5.055 1.00 89.75 111 ILE A N 1
ATOM 859 C CA . ILE A 1 111 ? 7.951 -12.326 -6.289 1.00 89.75 111 ILE A CA 1
ATOM 860 C C . ILE A 1 111 ? 8.694 -11.681 -7.466 1.00 89.75 111 ILE A C 1
ATOM 862 O O . ILE A 1 111 ? 9.383 -12.378 -8.209 1.00 89.75 111 ILE A O 1
ATOM 866 N N . ILE A 1 112 ? 8.608 -10.355 -7.599 1.00 89.50 112 ILE A N 1
ATOM 867 C CA . ILE A 1 112 ? 9.252 -9.598 -8.683 1.00 89.50 112 ILE A CA 1
ATOM 868 C C . ILE A 1 112 ? 10.782 -9.621 -8.562 1.00 89.50 112 ILE A C 1
ATOM 870 O O . ILE A 1 112 ? 11.481 -9.801 -9.555 1.00 89.50 112 ILE A O 1
ATOM 874 N N . THR A 1 113 ? 11.315 -9.428 -7.355 1.00 88.81 113 THR A N 1
ATOM 875 C CA . THR A 1 113 ? 12.766 -9.285 -7.129 1.00 88.81 113 THR A CA 1
ATOM 876 C C . THR A 1 113 ? 13.488 -10.616 -6.949 1.00 88.81 113 THR A C 1
ATOM 878 O O . THR A 1 113 ? 14.698 -10.690 -7.160 1.00 88.81 113 THR A O 1
ATOM 881 N N . LYS A 1 114 ? 12.769 -11.677 -6.567 1.00 86.94 114 LYS A N 1
ATOM 882 C CA . LYS A 1 114 ? 13.320 -13.019 -6.324 1.00 86.94 114 LYS A CA 1
ATOM 883 C C . LYS A 1 114 ? 12.503 -14.084 -7.068 1.00 86.94 114 LYS A C 1
ATOM 885 O O . LYS A 1 114 ? 11.973 -15.000 -6.431 1.00 86.94 114 LYS A O 1
ATOM 890 N N . PRO A 1 115 ? 12.424 -14.025 -8.409 1.00 77.44 115 PRO A N 1
ATOM 891 C C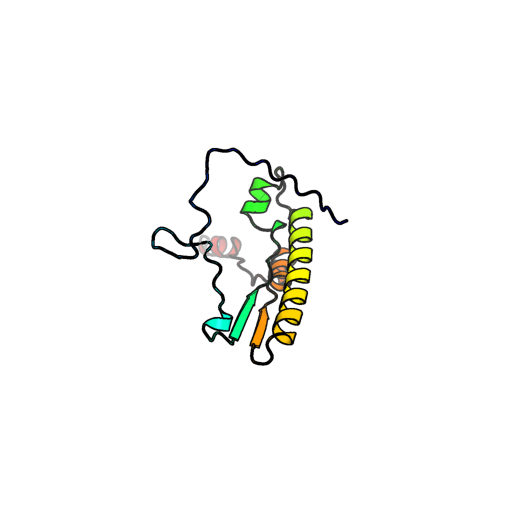A . PRO A 1 115 ? 11.611 -14.959 -9.182 1.00 77.44 115 PRO A CA 1
ATOM 892 C C . PRO A 1 115 ? 12.060 -16.409 -8.967 1.00 77.44 115 PRO A C 1
ATOM 894 O O . PRO A 1 115 ? 11.231 -17.266 -8.709 1.00 77.44 115 PRO A O 1
ATOM 897 N N . ALA A 1 116 ? 13.365 -16.691 -8.915 1.00 73.12 116 ALA A N 1
ATOM 898 C CA . ALA A 1 116 ? 13.875 -18.051 -8.695 1.00 73.12 116 ALA A CA 1
ATOM 899 C C . ALA A 1 116 ? 13.507 -18.665 -7.325 1.00 73.12 116 ALA A C 1
ATOM 901 O O . ALA A 1 116 ? 13.553 -19.880 -7.167 1.00 73.12 116 ALA A O 1
ATOM 902 N N . LYS A 1 117 ? 13.154 -17.842 -6.326 1.00 69.00 117 LYS A N 1
ATOM 903 C CA . LYS A 1 117 ? 12.728 -18.311 -4.996 1.00 69.00 117 LYS A CA 1
ATOM 904 C C . LYS A 1 117 ? 11.225 -18.605 -4.938 1.00 69.00 117 LYS A C 1
ATOM 906 O O . LYS A 1 117 ? 10.804 -19.449 -4.156 1.00 69.00 117 LYS A O 1
ATOM 911 N N . ASN A 1 118 ? 10.434 -17.884 -5.733 1.00 60.69 118 ASN A N 1
ATOM 912 C CA . ASN A 1 118 ? 8.972 -17.865 -5.640 1.00 60.69 118 ASN A CA 1
ATOM 913 C C . ASN A 1 118 ? 8.273 -18.502 -6.855 1.00 60.69 118 ASN A C 1
ATOM 915 O O . ASN A 1 118 ? 7.077 -18.780 -6.804 1.00 60.69 118 ASN A O 1
ATOM 919 N N . VAL A 1 119 ? 9.010 -18.747 -7.939 1.00 59.78 119 VAL A N 1
ATOM 920 C CA . VAL A 1 119 ? 8.561 -19.466 -9.129 1.00 59.78 119 VAL A CA 1
ATOM 921 C C . VAL A 1 119 ? 9.098 -20.888 -9.009 1.00 59.78 119 VAL A C 1
ATOM 923 O O . VAL A 1 119 ? 10.266 -21.147 -9.291 1.00 59.78 119 VAL A O 1
ATOM 926 N N . TYR A 1 120 ? 8.251 -21.818 -8.564 1.00 58.69 120 TYR A N 1
ATOM 927 C CA . TYR A 1 120 ? 8.498 -23.240 -8.799 1.00 58.69 120 TYR A CA 1
ATOM 928 C C . TYR A 1 120 ? 8.761 -23.416 -10.293 1.00 58.69 120 TYR A C 1
ATOM 930 O O . TYR A 1 120 ? 7.998 -22.901 -11.110 1.00 58.69 120 TYR A O 1
ATOM 938 N N . CYS A 1 121 ? 9.872 -24.067 -10.631 1.00 54.94 121 CYS A N 1
ATOM 939 C CA . CYS A 1 121 ? 10.377 -24.201 -11.987 1.00 54.94 121 CYS A CA 1
ATOM 940 C C . CYS A 1 121 ? 9.254 -24.547 -12.977 1.00 54.94 121 CYS A C 1
ATOM 942 O O . CYS A 1 121 ? 8.844 -25.701 -13.065 1.00 54.94 121 CYS A O 1
ATOM 944 N N . ILE A 1 122 ? 8.828 -23.584 -13.799 1.00 53.75 122 ILE A N 1
ATOM 945 C CA . ILE A 1 122 ? 8.335 -23.904 -15.142 1.00 53.75 122 ILE A CA 1
ATOM 946 C C . ILE A 1 122 ? 9.575 -23.999 -16.029 1.00 53.75 122 ILE A C 1
ATOM 948 O O . ILE A 1 122 ? 9.781 -23.232 -16.961 1.00 53.75 122 ILE A O 1
ATOM 952 N N . ASP A 1 123 ? 10.456 -24.929 -15.668 1.00 48.62 123 ASP A N 1
ATOM 953 C CA . ASP A 1 123 ? 11.430 -25.468 -16.599 1.00 48.62 123 ASP A CA 1
ATOM 954 C C . ASP A 1 123 ? 10.688 -26.552 -17.381 1.00 48.62 123 ASP A C 1
ATOM 956 O O . ASP A 1 123 ? 10.735 -27.737 -17.051 1.00 48.62 123 ASP A O 1
ATOM 960 N N . MET A 1 124 ? 9.936 -26.148 -18.409 1.00 47.81 124 MET A N 1
ATOM 961 C CA . MET A 1 124 ? 9.738 -27.074 -19.516 1.00 47.81 124 MET A CA 1
ATOM 962 C C . MET A 1 124 ? 11.096 -27.199 -20.187 1.00 47.81 124 MET A C 1
ATOM 964 O O . MET A 1 124 ? 11.441 -26.412 -21.069 1.00 47.81 124 MET A O 1
ATOM 968 N N . ARG A 1 125 ? 11.874 -28.182 -19.724 1.00 55.88 125 ARG A N 1
ATOM 969 C CA . ARG A 1 125 ? 13.136 -28.579 -20.332 1.00 55.88 125 ARG A CA 1
ATOM 970 C C . ARG A 1 125 ? 12.892 -28.792 -21.823 1.00 55.88 125 ARG A C 1
ATOM 972 O O . ARG A 1 125 ? 12.431 -29.848 -22.241 1.00 55.88 125 ARG A O 1
ATOM 979 N N . TYR A 1 126 ? 13.279 -27.823 -22.647 1.00 52.12 126 TYR A N 1
ATOM 980 C CA . TYR A 1 126 ? 13.401 -27.988 -24.100 1.00 52.12 126 TYR A CA 1
ATOM 981 C C . TYR A 1 126 ? 14.268 -29.222 -24.442 1.00 52.12 126 TYR A C 1
ATOM 983 O O . TYR A 1 126 ? 14.054 -29.901 -25.443 1.00 52.12 126 TYR A O 1
ATOM 991 N N . LYS A 1 127 ? 15.188 -29.590 -23.535 1.00 52.81 127 LYS A N 1
ATOM 992 C CA . LYS A 1 127 ? 16.001 -30.811 -23.614 1.00 52.81 127 LYS A CA 1
ATOM 993 C C . LYS A 1 127 ? 15.214 -32.124 -23.438 1.00 52.81 127 LYS A C 1
ATOM 995 O O . LYS A 1 127 ? 15.639 -33.129 -23.996 1.00 52.81 127 LYS A O 1
ATOM 1000 N N . ASP A 1 128 ? 14.070 -32.131 -22.749 1.00 56.00 128 ASP A N 1
ATOM 1001 C CA . ASP A 1 128 ? 13.259 -33.348 -22.535 1.00 56.00 128 ASP A CA 1
ATOM 1002 C C . ASP A 1 128 ? 12.355 -33.691 -23.729 1.00 56.00 128 ASP A C 1
ATOM 1004 O O . ASP A 1 128 ? 11.937 -34.843 -23.881 1.00 56.00 128 ASP A O 1
ATOM 1008 N N . VAL A 1 129 ? 12.035 -32.700 -24.570 1.00 58.31 129 VAL A N 1
ATOM 1009 C CA . VAL A 1 129 ? 11.281 -32.905 -25.819 1.00 58.31 129 VAL A CA 1
ATOM 1010 C C . VAL A 1 129 ? 12.218 -33.404 -26.917 1.00 58.31 129 VAL A C 1
ATOM 1012 O O . VAL A 1 129 ? 11.885 -34.355 -27.617 1.00 58.31 129 VAL A O 1
ATOM 1015 N N . ALA A 1 130 ? 13.431 -32.847 -27.006 1.00 56.16 130 ALA A N 1
ATOM 1016 C CA . ALA A 1 130 ? 14.433 -33.291 -27.974 1.00 56.16 130 ALA A CA 1
ATOM 1017 C C . ALA A 1 130 ? 14.845 -34.764 -27.777 1.00 56.16 130 ALA A C 1
ATOM 1019 O O . ALA A 1 130 ? 15.048 -35.465 -28.760 1.00 56.16 130 ALA A O 1
ATOM 1020 N N . ALA A 1 131 ? 14.902 -35.257 -26.534 1.00 55.91 131 ALA A N 1
ATOM 1021 C CA . ALA A 1 131 ? 15.271 -36.645 -26.228 1.00 55.91 131 ALA A CA 1
ATOM 1022 C C . ALA A 1 131 ? 14.174 -37.689 -26.533 1.00 55.91 131 ALA A C 1
ATOM 1024 O O . ALA A 1 131 ? 14.457 -38.882 -26.509 1.00 55.91 131 ALA A O 1
ATOM 1025 N N . ARG A 1 132 ? 12.929 -37.268 -26.806 1.00 57.41 132 ARG A N 1
ATOM 1026 C CA . ARG A 1 132 ? 11.822 -38.169 -27.190 1.00 57.41 132 ARG A CA 1
ATOM 1027 C C . ARG A 1 132 ? 11.586 -38.255 -28.697 1.00 57.41 132 ARG A C 1
ATOM 1029 O O . ARG A 1 132 ? 10.839 -39.120 -29.127 1.00 57.41 132 ARG A O 1
ATOM 1036 N N . VAL A 1 133 ? 12.183 -37.359 -29.481 1.00 58.38 133 VAL A N 1
ATOM 1037 C CA . VAL A 1 133 ? 12.039 -37.329 -30.950 1.00 58.38 133 VAL A CA 1
ATOM 1038 C C . VAL A 1 133 ? 13.174 -38.096 -31.645 1.00 58.38 133 VAL A C 1
ATOM 1040 O O . VAL A 1 133 ? 13.073 -38.422 -32.821 1.00 58.38 133 VAL A O 1
ATOM 1043 N N . SER A 1 134 ? 14.245 -38.417 -30.919 1.00 55.84 134 SER A N 1
ATOM 1044 C CA . SER A 1 134 ? 15.415 -39.155 -31.413 1.00 55.84 134 SER A CA 1
ATOM 1045 C C . SER A 1 134 ? 15.510 -40.603 -30.906 1.00 55.84 134 SER A C 1
ATO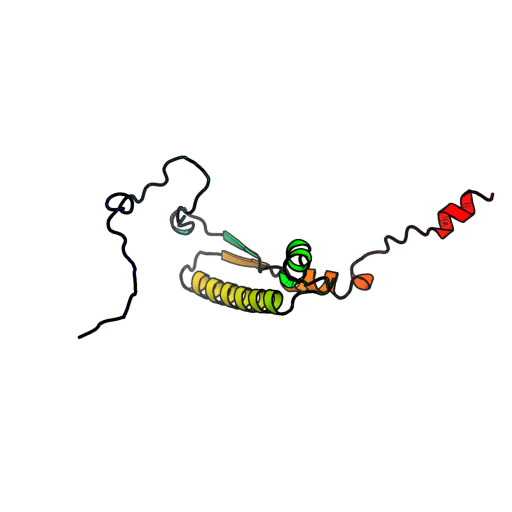M 1047 O O . SER A 1 134 ? 16.579 -41.203 -31.014 1.00 55.84 134 SER A O 1
ATOM 1049 N N . GLY A 1 135 ? 14.417 -41.156 -30.364 1.00 46.59 135 GLY A N 1
ATOM 1050 C CA . GLY A 1 135 ? 14.300 -42.554 -29.929 1.00 46.59 135 GLY A CA 1
ATOM 1051 C C . GLY A 1 135 ? 13.290 -43.331 -30.753 1.00 46.59 135 GLY A C 1
ATOM 1052 O O . GLY A 1 135 ? 12.211 -42.759 -31.021 1.00 46.59 135 GLY A O 1
#

Radius of gyration: 24.61 Å; chains: 1; bounding box: 46×81×50 Å